Protein AF-A0A6I0PAZ2-F1 (afdb_monomer_lite)

pLDDT: mean 85.1, std 13.45, range [37.38, 95.0]

Secondary structure (DSSP, 8-state):
------HHHHHHHHHHHHHHHHHHTTTTSSPPPHHHHHHHHHHHHHHHHHHTT---SSHHHHHHHHHHHHHHHHH-S--

Sequence (79 aa):
MGTFNNSIQEKIEKLQKTVDTLLHMGENMDCICVDDLSLLNKEIHEQINDLYPYHGKTAEQEAALCLSLLMGYSVSMYA

Structure (mmCIF, N/CA/C/O backbone):
data_AF-A0A6I0PAZ2-F1
#
_entry.id   AF-A0A6I0PAZ2-F1
#
loop_
_atom_site.group_PDB
_atom_site.id
_atom_site.type_symbol
_atom_site.label_atom_id
_atom_site.label_alt_id
_atom_site.label_comp_id
_atom_site.label_asym_id
_atom_site.label_entity_id
_atom_site.label_seq_id
_atom_site.pdbx_PDB_ins_code
_atom_site.Cartn_x
_atom_site.Cartn_y
_atom_site.Cartn_z
_atom_site.occupancy
_atom_site.B_iso_or_equiv
_atom_site.auth_seq_id
_atom_site.auth_comp_id
_atom_site.auth_asym_id
_atom_site.auth_atom_id
_atom_site.pdbx_PDB_model_num
ATOM 1 N N . MET A 1 1 ? 0.633 16.010 23.307 1.00 37.38 1 MET A N 1
ATOM 2 C CA . MET A 1 1 ? -0.233 15.671 22.157 1.00 37.38 1 MET A CA 1
ATOM 3 C C . MET A 1 1 ? 0.690 15.021 21.140 1.00 37.38 1 MET A C 1
ATOM 5 O O . MET A 1 1 ? 1.542 15.720 20.636 1.00 37.38 1 MET A O 1
ATOM 9 N N . GLY A 1 2 ? 0.776 13.718 20.921 1.00 49.47 2 GLY A N 1
ATOM 10 C CA . GLY A 1 2 ? -0.174 12.630 21.073 1.00 49.47 2 GLY A CA 1
ATOM 11 C C . GLY A 1 2 ? -0.131 11.876 19.747 1.00 49.47 2 GLY A C 1
ATOM 12 O O . GLY A 1 2 ? -0.997 12.102 18.920 1.00 49.47 2 GLY A O 1
ATOM 13 N N . THR A 1 3 ? 0.892 11.055 19.511 1.00 42.81 3 THR A N 1
ATOM 14 C CA . THR A 1 3 ? 0.948 10.172 18.338 1.00 42.81 3 THR A CA 1
ATOM 15 C C . THR A 1 3 ? 1.445 8.811 18.794 1.00 42.81 3 THR A C 1
ATOM 17 O O . THR A 1 3 ? 2.626 8.482 18.741 1.00 42.81 3 THR A O 1
ATOM 20 N N . PHE A 1 4 ? 0.513 8.014 19.314 1.00 43.47 4 PHE A N 1
ATOM 21 C CA . PHE A 1 4 ? 0.673 6.571 19.255 1.00 43.47 4 PHE A CA 1
ATOM 22 C C . PHE A 1 4 ? 0.690 6.217 17.771 1.00 43.47 4 PHE A C 1
ATOM 24 O O . PHE A 1 4 ? -0.355 6.272 17.123 1.00 43.47 4 PHE A O 1
ATOM 31 N N . ASN A 1 5 ? 1.871 5.916 17.234 1.00 51.03 5 ASN A N 1
ATOM 32 C CA . ASN A 1 5 ? 2.004 5.286 15.930 1.00 51.03 5 ASN A CA 1
ATOM 33 C C . ASN A 1 5 ? 1.167 4.006 15.947 1.00 51.03 5 ASN A C 1
ATOM 35 O O . ASN A 1 5 ? 1.502 3.006 16.582 1.00 51.03 5 ASN A O 1
ATOM 39 N N . ASN A 1 6 ? 0.000 4.080 15.325 1.00 65.50 6 ASN A N 1
ATOM 40 C CA . ASN A 1 6 ? -0.861 2.938 15.112 1.00 65.50 6 ASN A CA 1
ATOM 41 C C . ASN A 1 6 ? -0.272 2.228 13.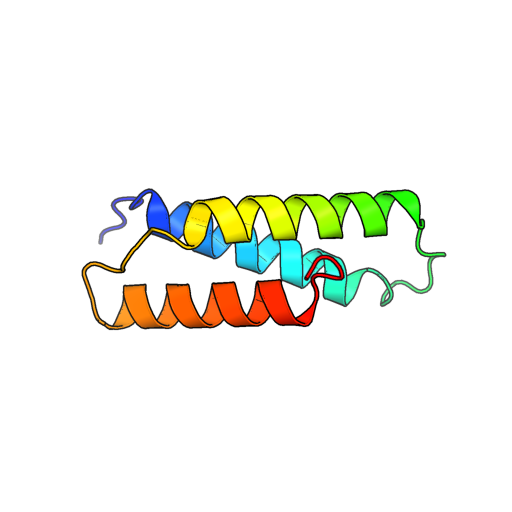888 1.00 65.50 6 ASN A C 1
ATOM 43 O O . ASN A 1 6 ? -0.134 2.866 12.849 1.00 65.50 6 ASN A O 1
ATOM 47 N N . SER A 1 7 ? 0.098 0.949 14.002 1.00 81.94 7 SER A N 1
ATOM 48 C CA . SER A 1 7 ? 0.798 0.195 12.939 1.00 81.94 7 SER A CA 1
ATOM 49 C C . SER A 1 7 ? 0.139 0.320 11.553 1.00 81.94 7 SER A C 1
ATOM 51 O O . SER A 1 7 ? 0.825 0.316 10.536 1.00 81.94 7 SER A O 1
ATOM 53 N N . ILE A 1 8 ? -1.185 0.498 11.503 1.00 87.75 8 ILE A N 1
ATOM 54 C CA . ILE A 1 8 ? -1.937 0.740 10.265 1.00 87.75 8 ILE A CA 1
ATOM 55 C C . ILE A 1 8 ? -1.704 2.144 9.670 1.00 87.75 8 ILE A C 1
ATOM 57 O O . ILE A 1 8 ? -1.609 2.276 8.458 1.00 87.75 8 ILE A O 1
ATOM 61 N N . GLN A 1 9 ? -1.566 3.186 10.496 1.00 88.31 9 GLN A N 1
ATOM 62 C CA . GLN A 1 9 ? -1.327 4.560 10.038 1.00 88.31 9 GLN A CA 1
ATOM 63 C C . GLN A 1 9 ? 0.047 4.679 9.371 1.00 88.31 9 GLN A C 1
ATOM 65 O O . GLN A 1 9 ? 0.168 5.289 8.316 1.00 88.31 9 GLN A O 1
ATOM 70 N N . GLU A 1 10 ? 1.063 4.022 9.937 1.00 90.75 10 GLU A N 1
ATOM 71 C CA . GLU A 1 10 ? 2.395 3.950 9.326 1.00 90.75 10 GLU A CA 1
ATOM 72 C C . GLU A 1 10 ? 2.350 3.261 7.955 1.00 90.75 10 GLU A C 1
ATOM 74 O O . GLU A 1 10 ? 2.984 3.723 7.009 1.00 90.75 10 GLU A O 1
ATOM 79 N N . LYS A 1 11 ? 1.563 2.182 7.824 1.00 92.19 11 LYS A N 1
ATOM 80 C CA . LYS A 1 11 ? 1.356 1.487 6.544 1.00 92.19 11 LYS A CA 1
ATOM 81 C C . LYS A 1 11 ? 0.643 2.388 5.524 1.00 92.19 11 LYS A C 1
ATOM 83 O O . LYS A 1 11 ? 1.090 2.473 4.385 1.00 92.19 11 LYS A O 1
ATOM 88 N N . ILE A 1 12 ? -0.410 3.101 5.934 1.00 93.44 12 ILE A N 1
ATOM 89 C CA . ILE A 1 12 ? -1.146 4.071 5.098 1.00 93.44 12 ILE A CA 1
ATOM 90 C C . ILE A 1 12 ? -0.195 5.147 4.562 1.00 93.44 12 ILE A C 1
ATOM 92 O O . ILE A 1 12 ? -0.175 5.402 3.360 1.00 93.44 12 ILE A O 1
ATOM 96 N N . GLU A 1 13 ? 0.606 5.756 5.438 1.00 93.56 13 GLU A N 1
ATOM 97 C CA . GLU A 1 13 ? 1.565 6.801 5.064 1.00 93.56 13 GLU 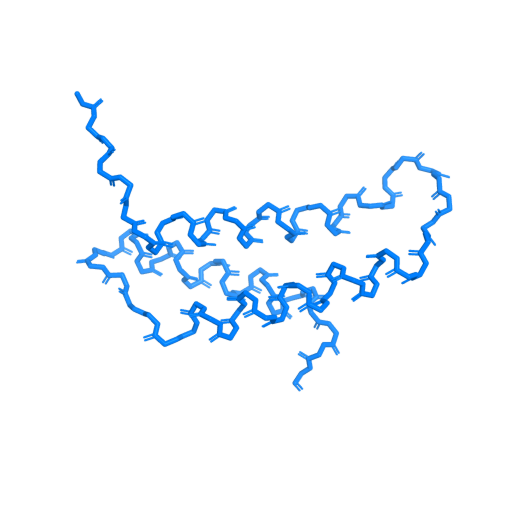A CA 1
ATOM 98 C C . GLU A 1 13 ? 2.675 6.266 4.157 1.00 93.56 13 GLU A C 1
ATOM 100 O O . GLU A 1 13 ? 3.118 6.967 3.244 1.00 93.56 13 GLU A O 1
ATOM 105 N N . LYS A 1 14 ? 3.121 5.023 4.380 1.00 94.81 14 LYS A N 1
ATOM 106 C CA . LYS A 1 14 ? 4.093 4.364 3.505 1.00 94.81 14 LYS A CA 1
ATOM 107 C C . LYS A 1 14 ? 3.528 4.202 2.091 1.00 94.81 14 LYS A C 1
ATOM 109 O O . LYS A 1 14 ? 4.186 4.627 1.144 1.00 94.81 14 LYS A O 1
ATOM 114 N N . LEU A 1 15 ? 2.305 3.681 1.961 1.00 94.44 15 LEU A N 1
ATOM 115 C CA . LEU A 1 15 ? 1.668 3.462 0.660 1.00 94.44 15 LEU A CA 1
ATOM 116 C C . LEU A 1 15 ? 1.491 4.776 -0.099 1.00 94.44 15 LEU A C 1
ATOM 118 O O . LEU A 1 15 ? 1.858 4.862 -1.269 1.00 94.44 15 LEU A O 1
ATOM 122 N N . GLN A 1 16 ? 1.008 5.818 0.578 1.00 94.06 16 GLN A N 1
ATOM 123 C CA . GLN A 1 16 ? 0.855 7.144 -0.025 1.00 94.06 16 GLN A CA 1
ATOM 124 C C . GLN A 1 16 ? 2.184 7.684 -0.562 1.00 94.06 16 GLN A C 1
ATOM 126 O O . GLN A 1 16 ? 2.225 8.162 -1.690 1.00 94.06 16 GLN A O 1
ATOM 131 N N . LYS A 1 17 ? 3.281 7.556 0.198 1.00 94.38 17 LYS A N 1
ATOM 132 C CA . LYS A 1 17 ? 4.615 8.002 -0.243 1.00 94.38 17 LYS A CA 1
ATOM 133 C C . LYS A 1 17 ? 5.136 7.214 -1.441 1.00 94.38 17 LYS A C 1
ATOM 135 O O . LYS A 1 17 ? 5.727 7.804 -2.344 1.00 94.38 17 LYS A O 1
ATOM 140 N N . THR A 1 18 ? 4.944 5.894 -1.465 1.00 93.50 18 THR A N 1
ATOM 141 C CA . THR A 1 18 ? 5.381 5.073 -2.604 1.00 93.50 18 THR A CA 1
ATOM 142 C C . THR A 1 18 ? 4.591 5.423 -3.870 1.00 93.50 18 THR A C 1
ATOM 144 O O . THR A 1 18 ? 5.193 5.574 -4.932 1.00 93.50 18 THR A O 1
ATOM 147 N N . VAL A 1 19 ? 3.273 5.632 -3.762 1.00 92.75 19 VAL A N 1
ATOM 148 C CA . VAL A 1 19 ? 2.434 6.093 -4.883 1.00 92.75 19 VAL A CA 1
ATOM 149 C C . VAL A 1 19 ? 2.869 7.475 -5.371 1.00 92.75 19 VAL A C 1
ATOM 151 O O . VAL A 1 19 ? 3.044 7.670 -6.570 1.00 92.75 19 VAL A O 1
ATOM 154 N N . ASP A 1 20 ? 3.093 8.414 -4.451 1.00 92.19 20 ASP A N 1
ATOM 155 C CA . ASP A 1 20 ? 3.556 9.768 -4.764 1.00 92.19 20 ASP A CA 1
ATOM 156 C C . ASP A 1 20 ? 4.891 9.752 -5.524 1.00 92.19 20 ASP A C 1
ATOM 158 O O . ASP A 1 20 ? 5.039 10.412 -6.551 1.00 92.19 20 ASP A O 1
ATOM 162 N N . THR A 1 21 ? 5.824 8.899 -5.093 1.00 90.69 21 THR A N 1
ATOM 163 C CA . THR A 1 21 ? 7.126 8.718 -5.754 1.00 90.69 21 THR A CA 1
ATOM 164 C C . THR A 1 21 ? 6.965 8.228 -7.193 1.00 90.69 21 THR A C 1
ATOM 166 O O . THR A 1 21 ? 7.636 8.728 -8.093 1.00 90.69 21 THR A O 1
ATOM 169 N N . LEU A 1 22 ? 6.062 7.271 -7.427 1.00 88.75 22 LEU A N 1
ATOM 170 C CA . LEU A 1 22 ? 5.788 6.751 -8.766 1.00 88.75 22 LEU A CA 1
ATOM 171 C C . LEU A 1 22 ? 5.158 7.818 -9.673 1.00 88.75 22 LEU A C 1
ATOM 173 O O . LEU A 1 22 ? 5.544 7.928 -10.835 1.00 88.75 22 LEU A O 1
ATOM 177 N N . LEU A 1 23 ? 4.230 8.625 -9.150 1.00 87.38 23 LEU A N 1
ATOM 178 C CA . LEU A 1 23 ? 3.574 9.694 -9.910 1.00 87.38 23 LEU A CA 1
ATOM 179 C C . LEU A 1 23 ? 4.553 10.794 -10.351 1.00 87.38 23 LEU A C 1
ATOM 181 O O . LEU A 1 23 ? 4.453 11.274 -11.479 1.00 87.38 23 LEU A O 1
ATOM 185 N N . HIS A 1 24 ? 5.522 11.150 -9.504 1.00 87.56 24 HIS A N 1
ATOM 186 C CA . HIS A 1 24 ? 6.480 12.230 -9.780 1.00 87.56 24 HIS A CA 1
ATOM 187 C C . HIS A 1 24 ? 7.758 11.751 -10.497 1.00 87.56 24 HIS A C 1
ATOM 189 O O . HIS A 1 24 ? 8.621 12.555 -10.852 1.00 87.56 24 HIS A O 1
ATOM 195 N N . MET A 1 25 ? 7.887 10.447 -10.771 1.00 81.75 25 MET A N 1
ATOM 196 C CA . MET A 1 25 ? 9.084 9.839 -11.369 1.00 81.75 25 MET A CA 1
ATOM 197 C C . MET A 1 25 ? 9.440 10.395 -12.763 1.00 81.75 25 MET A C 1
ATOM 199 O O . MET A 1 25 ? 10.590 10.310 -13.184 1.00 81.75 25 MET A O 1
ATOM 203 N N . GLY A 1 26 ? 8.473 10.985 -13.474 1.00 73.62 26 GLY A N 1
ATOM 204 C CA . GLY A 1 26 ? 8.662 11.588 -14.799 1.00 73.62 26 GLY A CA 1
ATOM 205 C C . GLY A 1 26 ? 8.834 13.108 -14.821 1.00 73.62 26 GLY A C 1
ATOM 206 O O . GLY A 1 26 ? 9.006 13.675 -15.898 1.00 73.62 26 GLY A O 1
ATOM 207 N N . GLU A 1 27 ? 8.775 13.790 -13.675 1.00 81.56 27 GLU A N 1
ATOM 208 C CA . GLU A 1 27 ? 8.778 15.261 -13.646 1.00 81.56 27 GLU A CA 1
ATOM 209 C C . GLU A 1 27 ? 10.167 15.875 -13.851 1.00 81.56 27 GLU A C 1
ATOM 211 O O . GLU A 1 27 ? 10.287 16.985 -14.369 1.00 81.56 27 GLU A O 1
ATOM 216 N N . ASN A 1 28 ? 11.231 15.143 -13.517 1.00 71.62 28 ASN A N 1
ATOM 217 C CA . ASN A 1 28 ? 12.600 15.666 -13.535 1.00 71.62 28 ASN A CA 1
ATOM 218 C C . ASN A 1 28 ? 13.282 15.635 -14.920 1.00 71.62 28 ASN A C 1
ATOM 220 O O . ASN A 1 28 ? 14.488 15.836 -14.996 1.00 71.62 28 ASN A O 1
ATOM 224 N N . MET A 1 29 ? 12.550 15.397 -16.020 1.00 61.00 29 MET A N 1
ATOM 225 C CA . MET A 1 29 ? 13.075 15.229 -17.397 1.00 61.00 29 MET A CA 1
ATOM 226 C C . MET A 1 29 ? 14.148 14.134 -17.594 1.00 61.00 29 MET A C 1
ATOM 228 O O . MET A 1 29 ? 14.598 13.923 -18.723 1.00 61.00 29 MET A O 1
ATOM 232 N N . ASP A 1 30 ? 14.524 13.403 -16.545 1.00 73.31 30 ASP A N 1
ATOM 233 C CA . ASP A 1 30 ? 15.407 12.245 -16.629 1.00 73.31 30 ASP A CA 1
ATOM 234 C C . ASP A 1 30 ? 14.688 11.049 -17.267 1.00 73.31 30 ASP A C 1
ATOM 236 O O . ASP A 1 30 ? 13.467 10.889 -17.166 1.00 73.31 30 ASP A O 1
ATOM 240 N N . CYS A 1 31 ? 15.443 10.185 -17.954 1.00 73.81 31 CYS A N 1
ATOM 241 C CA . CYS A 1 31 ? 14.864 8.968 -18.505 1.00 73.81 31 CYS A CA 1
ATOM 242 C C . CYS A 1 31 ? 14.364 8.069 -17.365 1.00 73.81 31 CYS A C 1
ATOM 244 O O . CYS A 1 31 ? 15.130 7.688 -16.479 1.00 73.81 31 CYS A O 1
ATOM 246 N N . ILE A 1 32 ? 13.085 7.697 -17.403 1.00 77.81 32 ILE A N 1
ATOM 247 C CA . ILE A 1 32 ? 12.520 6.765 -16.427 1.00 77.81 32 ILE A CA 1
ATOM 248 C C . ILE A 1 32 ? 13.122 5.383 -16.685 1.00 77.81 32 ILE A C 1
ATOM 250 O O . ILE A 1 32 ? 12.908 4.785 -17.743 1.00 77.81 32 ILE A O 1
ATOM 254 N N . CYS A 1 33 ? 13.868 4.868 -15.711 1.00 81.94 33 CYS A N 1
ATOM 255 C CA . CYS A 1 33 ? 14.312 3.485 -15.727 1.00 81.94 33 CYS A CA 1
ATOM 256 C C . CYS A 1 33 ? 13.093 2.571 -15.539 1.00 81.94 33 CYS A C 1
ATOM 258 O O . CYS A 1 33 ? 12.395 2.638 -14.526 1.00 81.94 33 CYS A O 1
ATOM 260 N N . VAL A 1 34 ? 12.822 1.719 -16.530 1.00 84.06 34 VAL A N 1
ATOM 261 C CA . VAL A 1 34 ? 11.677 0.793 -16.506 1.00 84.06 34 VAL A CA 1
ATOM 262 C C . VAL A 1 34 ? 11.778 -0.184 -15.331 1.00 84.06 34 VAL A C 1
ATOM 264 O O . VAL A 1 34 ? 10.753 -0.544 -14.751 1.00 84.06 34 VAL A O 1
ATOM 267 N N . ASP A 1 35 ? 12.995 -0.565 -14.937 1.00 87.69 35 ASP A N 1
ATOM 268 C CA . ASP A 1 35 ? 13.218 -1.454 -13.796 1.00 87.69 35 ASP A CA 1
ATOM 269 C C . ASP A 1 35 ? 12.772 -0.790 -12.485 1.00 87.69 35 ASP A C 1
ATOM 271 O O . ASP A 1 35 ? 12.019 -1.397 -11.721 1.00 87.69 35 ASP A O 1
ATOM 275 N N . ASP A 1 36 ? 13.127 0.479 -12.271 1.00 86.88 36 ASP A N 1
ATOM 276 C CA . ASP A 1 36 ? 12.722 1.251 -11.090 1.00 86.88 36 ASP A CA 1
ATOM 277 C C . ASP A 1 36 ? 11.195 1.457 -11.050 1.00 86.88 36 ASP A C 1
ATOM 279 O O . ASP A 1 36 ? 10.565 1.302 -10.001 1.00 86.88 36 ASP A O 1
ATOM 283 N N . LEU A 1 37 ? 10.569 1.710 -12.208 1.00 87.19 37 LEU A N 1
ATOM 284 C CA . LEU A 1 37 ? 9.109 1.796 -12.327 1.00 87.19 37 LEU A CA 1
ATOM 285 C C . LEU A 1 37 ? 8.437 0.463 -11.969 1.00 87.19 37 LEU A C 1
ATOM 287 O O . LEU A 1 37 ? 7.409 0.440 -11.285 1.00 87.19 37 LEU A O 1
ATOM 291 N N . SER A 1 38 ? 8.998 -0.652 -12.442 1.00 89.06 38 SER A N 1
ATOM 292 C CA . SER A 1 38 ? 8.477 -1.992 -12.168 1.00 89.06 38 SER A CA 1
ATOM 293 C C . SER A 1 38 ? 8.614 -2.367 -10.689 1.00 89.06 38 SER A C 1
ATOM 295 O O . SER A 1 38 ? 7.698 -2.966 -10.119 1.00 89.06 38 SER A O 1
ATOM 297 N N . LEU A 1 39 ? 9.714 -1.950 -10.052 1.00 90.81 39 LEU A N 1
ATOM 298 C CA . LEU A 1 39 ? 9.975 -2.156 -8.633 1.00 90.81 39 LEU A CA 1
ATOM 299 C C . LEU A 1 39 ? 8.974 -1.379 -7.774 1.00 90.81 39 LEU A C 1
ATOM 301 O O . LEU A 1 39 ? 8.350 -1.973 -6.896 1.00 90.81 39 LEU A O 1
ATOM 305 N N . LEU A 1 40 ? 8.757 -0.094 -8.073 1.00 91.62 40 LEU A N 1
ATOM 306 C CA . LEU A 1 40 ? 7.769 0.731 -7.372 1.00 91.62 40 LEU A CA 1
ATOM 307 C C . LEU A 1 40 ? 6.351 0.176 -7.534 1.00 91.62 40 LEU A C 1
ATOM 309 O O . LEU A 1 40 ? 5.618 0.066 -6.554 1.00 91.62 40 LEU A O 1
ATOM 313 N N . ASN A 1 41 ? 5.974 -0.244 -8.745 1.00 90.94 41 ASN A N 1
ATOM 314 C CA . ASN A 1 41 ? 4.677 -0.880 -8.995 1.00 90.94 41 ASN A CA 1
ATOM 315 C C . ASN A 1 41 ? 4.473 -2.141 -8.151 1.00 90.94 41 ASN A C 1
ATOM 317 O O . ASN A 1 41 ? 3.400 -2.343 -7.578 1.00 90.94 41 ASN A O 1
ATOM 321 N N . LYS A 1 42 ? 5.499 -2.996 -8.085 1.00 91.62 42 LYS A N 1
ATOM 322 C CA . LYS A 1 42 ? 5.455 -4.225 -7.296 1.00 91.62 42 LYS A CA 1
ATOM 323 C C . LYS A 1 42 ? 5.340 -3.919 -5.804 1.00 91.62 42 LYS A C 1
ATOM 325 O O . LYS A 1 42 ? 4.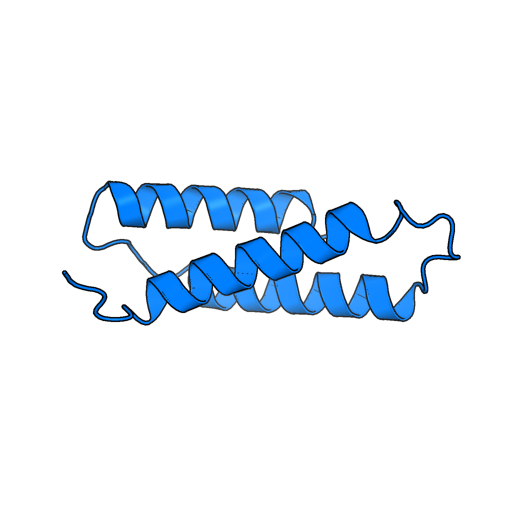507 -4.516 -5.130 1.00 91.62 42 LYS A O 1
ATOM 330 N N . GLU A 1 43 ? 6.126 -2.970 -5.303 1.00 94.44 43 GLU A N 1
ATOM 331 C CA . GLU A 1 43 ? 6.069 -2.569 -3.898 1.00 94.44 43 GLU A CA 1
ATOM 332 C C . GLU A 1 43 ? 4.694 -1.983 -3.531 1.00 94.44 43 GLU A C 1
ATOM 334 O O . GLU A 1 43 ? 4.146 -2.324 -2.484 1.00 94.44 43 GLU A O 1
ATOM 339 N N . ILE A 1 44 ? 4.091 -1.165 -4.400 1.00 94.25 44 ILE A N 1
ATOM 340 C CA . ILE A 1 44 ? 2.726 -0.651 -4.206 1.00 94.25 44 ILE A CA 1
ATOM 341 C C . ILE A 1 44 ? 1.722 -1.803 -4.122 1.00 94.25 44 ILE A C 1
ATOM 343 O O . ILE A 1 44 ? 0.901 -1.825 -3.210 1.00 94.25 44 ILE A O 1
ATOM 347 N N . HIS A 1 45 ? 1.808 -2.784 -5.023 1.00 93.75 45 HIS A N 1
ATOM 348 C CA . HIS A 1 45 ? 0.912 -3.942 -5.020 1.00 93.75 45 HIS A CA 1
ATOM 349 C C . HIS A 1 45 ? 1.036 -4.775 -3.730 1.00 93.75 45 HIS A C 1
ATOM 351 O O . HIS A 1 45 ? 0.034 -5.149 -3.122 1.00 93.75 45 HIS A O 1
ATOM 357 N N . GLU A 1 46 ? 2.260 -5.026 -3.261 1.00 94.31 46 GLU A N 1
ATOM 358 C CA . GLU A 1 46 ? 2.503 -5.730 -1.996 1.00 94.31 46 GLU A CA 1
ATOM 359 C C . GLU A 1 46 ? 1.950 -4.952 -0.792 1.00 94.31 46 GLU A C 1
ATOM 361 O O . GLU A 1 46 ? 1.308 -5.542 0.078 1.00 94.31 46 GLU A O 1
ATOM 366 N N . GLN A 1 47 ? 2.134 -3.628 -0.761 1.00 94.50 47 GLN A N 1
ATOM 367 C CA . GLN A 1 47 ? 1.596 -2.772 0.299 1.00 94.50 47 GLN A CA 1
ATOM 368 C C . GLN A 1 47 ? 0.063 -2.736 0.294 1.00 94.50 47 GLN A C 1
ATOM 370 O O . GLN A 1 47 ? -0.540 -2.823 1.359 1.00 94.50 47 GLN A O 1
ATOM 375 N N . ILE A 1 48 ? -0.581 -2.661 -0.876 1.00 94.12 48 ILE A N 1
ATOM 376 C CA . ILE A 1 48 ? -2.045 -2.753 -0.995 1.00 94.12 48 ILE A CA 1
ATOM 377 C C . ILE A 1 48 ? -2.542 -4.070 -0.401 1.00 94.12 48 ILE A C 1
ATOM 379 O O . ILE A 1 48 ? -3.448 -4.051 0.426 1.00 94.12 48 ILE A O 1
ATOM 383 N N . ASN A 1 49 ? -1.940 -5.199 -0.783 1.00 92.44 49 ASN A N 1
ATOM 384 C CA . ASN A 1 49 ? -2.348 -6.520 -0.300 1.00 92.44 49 ASN A CA 1
ATOM 385 C C . ASN A 1 49 ? -2.145 -6.689 1.210 1.00 92.44 49 ASN A C 1
ATOM 387 O O . ASN A 1 49 ? -2.944 -7.350 1.869 1.00 92.44 49 ASN A O 1
ATOM 391 N N . ASP A 1 50 ? -1.093 -6.087 1.763 1.00 93.12 50 ASP A N 1
ATOM 392 C CA . ASP A 1 50 ? -0.853 -6.044 3.203 1.00 93.12 50 ASP A CA 1
ATOM 393 C C . ASP A 1 50 ? -1.874 -5.145 3.923 1.00 93.12 50 ASP A C 1
ATOM 395 O O . ASP A 1 50 ? -2.355 -5.511 4.989 1.00 93.12 50 ASP A O 1
ATOM 399 N N . LEU A 1 51 ? -2.268 -4.006 3.340 1.00 91.94 51 LEU A N 1
ATOM 400 C CA . LEU A 1 51 ? -3.240 -3.071 3.924 1.00 91.94 51 LEU A CA 1
ATOM 401 C C . LEU A 1 51 ? -4.707 -3.498 3.771 1.00 91.94 51 LEU A C 1
ATOM 403 O O . LEU A 1 51 ? -5.522 -3.159 4.626 1.00 91.94 51 LEU A O 1
ATOM 407 N N . TYR A 1 52 ? -5.048 -4.229 2.712 1.00 91.81 52 TYR A N 1
ATOM 408 C CA . TYR A 1 52 ? -6.424 -4.576 2.345 1.00 91.81 52 TYR A CA 1
ATOM 409 C C . TYR A 1 52 ? -7.245 -5.275 3.450 1.00 91.81 52 TYR A C 1
ATOM 411 O O . TYR A 1 52 ? -8.425 -4.958 3.584 1.00 91.81 52 TYR A O 1
ATOM 419 N N . PRO A 1 53 ? -6.682 -6.187 4.271 1.00 93.00 53 PRO A N 1
ATOM 420 C CA . PRO A 1 53 ? -7.439 -6.860 5.329 1.00 93.00 53 PRO A CA 1
ATOM 421 C C . PRO A 1 53 ? -7.711 -5.989 6.562 1.00 93.00 53 PRO A C 1
ATOM 423 O O . PRO A 1 53 ? -8.423 -6.425 7.470 1.00 93.00 53 PRO A O 1
ATOM 426 N N . TYR A 1 54 ? -7.084 -4.816 6.666 1.00 91.25 54 TYR A N 1
ATOM 427 C CA . TYR A 1 54 ? -7.231 -3.960 7.835 1.00 91.25 54 TYR A CA 1
ATOM 428 C C . TYR A 1 54 ? -8.505 -3.112 7.763 1.00 91.25 54 TYR A C 1
ATOM 430 O O . TYR A 1 54 ? -9.024 -2.817 6.695 1.00 91.25 54 TYR A O 1
ATOM 438 N N . HIS A 1 55 ? -8.964 -2.672 8.935 1.00 91.19 55 HIS A N 1
ATOM 439 C CA . HIS A 1 55 ? -10.005 -1.660 9.083 1.00 91.19 55 HIS A CA 1
ATOM 440 C C . HIS A 1 55 ? -9.550 -0.607 10.094 1.00 91.19 55 HIS A C 1
ATOM 442 O O . HIS A 1 55 ? -8.906 -0.915 11.105 1.00 91.19 55 HIS A O 1
ATOM 448 N N . GLY A 1 56 ? -9.881 0.646 9.816 1.00 87.62 56 GLY A N 1
ATOM 449 C CA . GLY A 1 56 ? -9.672 1.777 10.695 1.00 87.62 56 GLY A CA 1
ATOM 450 C C . GLY A 1 56 ? -10.522 1.672 11.957 1.00 87.62 56 GLY A C 1
ATOM 451 O O . GLY A 1 56 ? -11.685 1.278 11.942 1.00 87.62 56 GLY A O 1
ATOM 452 N N . LYS A 1 57 ? -9.934 2.057 13.092 1.00 88.94 57 LYS A N 1
ATOM 453 C CA . LYS A 1 57 ? -10.646 2.112 14.380 1.00 88.94 57 LYS A CA 1
ATOM 454 C C . LYS A 1 57 ? -11.559 3.335 14.492 1.00 88.94 57 LYS A C 1
ATOM 456 O O . LYS A 1 57 ? -12.445 3.357 15.342 1.00 88.94 57 LYS A O 1
ATOM 461 N N . THR A 1 58 ? -11.310 4.356 13.675 1.00 91.31 58 THR A N 1
ATOM 462 C CA . THR A 1 58 ? -12.101 5.588 13.589 1.00 91.31 58 THR A CA 1
ATOM 463 C C . THR A 1 58 ? -12.505 5.838 12.142 1.00 91.31 58 THR A C 1
ATOM 465 O O . THR A 1 58 ? -11.885 5.301 11.222 1.00 91.31 58 THR A O 1
ATOM 468 N N . ALA A 1 59 ? -13.523 6.675 11.936 1.00 92.31 59 ALA A N 1
ATOM 469 C CA . ALA A 1 59 ? -13.975 7.046 10.599 1.00 92.31 59 ALA A CA 1
ATOM 470 C C . ALA A 1 59 ? -12.865 7.734 9.787 1.00 92.31 59 ALA A C 1
ATOM 472 O O . ALA A 1 59 ? -12.734 7.491 8.594 1.00 92.31 59 ALA A O 1
ATOM 473 N N . GLU A 1 60 ? -12.029 8.545 10.436 1.00 91.56 60 GLU A N 1
ATOM 474 C CA . GLU A 1 60 ? -10.889 9.212 9.806 1.00 91.56 60 GLU A CA 1
ATOM 475 C C . GLU A 1 60 ? -9.834 8.202 9.356 1.00 91.56 60 GLU A C 1
ATOM 477 O O . GLU A 1 60 ? -9.304 8.313 8.253 1.00 91.56 60 GLU A O 1
ATOM 482 N N . GLN A 1 61 ? -9.548 7.198 10.190 1.00 89.62 61 GLN A N 1
ATOM 483 C CA . GLN A 1 61 ? -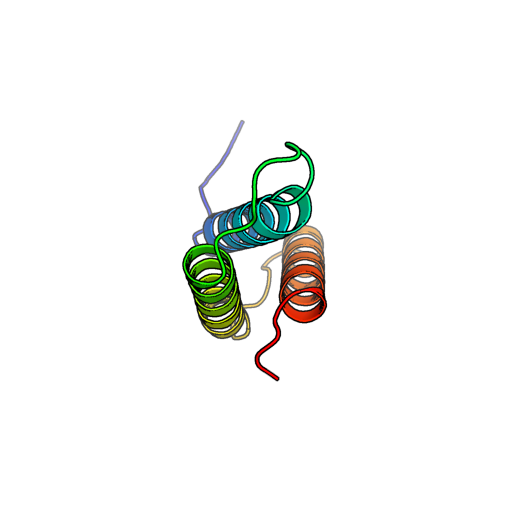8.582 6.159 9.853 1.00 89.62 61 GLN A CA 1
ATOM 484 C C . GLN A 1 61 ? -9.095 5.250 8.729 1.00 89.62 61 GLN A C 1
ATOM 486 O O . GLN A 1 61 ? -8.317 4.879 7.856 1.00 89.62 61 GLN A O 1
ATOM 491 N N . GLU A 1 62 ? -10.390 4.925 8.722 1.00 92.69 62 GLU A N 1
ATOM 492 C CA . GLU A 1 62 ? -11.021 4.170 7.632 1.00 92.69 62 GLU A CA 1
ATOM 493 C C . GLU A 1 62 ? -11.019 4.981 6.330 1.00 92.69 62 GLU A C 1
ATOM 495 O O . GLU A 1 62 ? -10.635 4.472 5.283 1.00 92.69 62 GLU A O 1
ATOM 500 N N . ALA A 1 63 ? -11.357 6.273 6.385 1.00 94.31 63 ALA A N 1
ATOM 501 C CA . ALA A 1 63 ? -11.310 7.146 5.216 1.00 94.31 63 ALA A CA 1
ATOM 502 C C . ALA A 1 63 ? -9.887 7.266 4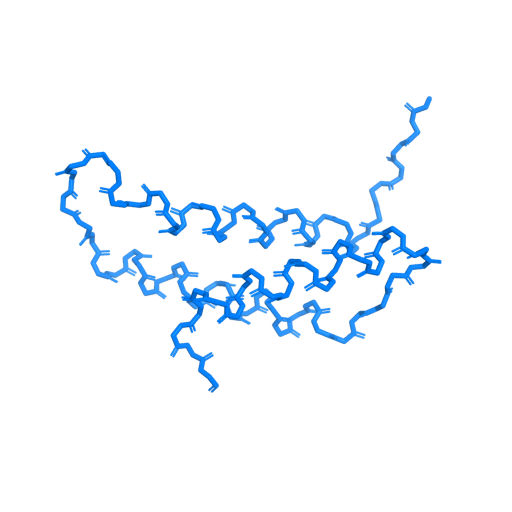.645 1.00 94.31 63 ALA A C 1
ATOM 504 O O . ALA A 1 63 ? -9.705 7.181 3.430 1.00 94.31 63 ALA A O 1
ATOM 505 N N . ALA A 1 64 ? -8.877 7.415 5.511 1.00 93.12 64 ALA A N 1
ATOM 506 C CA . ALA A 1 64 ? -7.474 7.435 5.107 1.00 93.12 64 ALA A CA 1
ATOM 507 C C . ALA A 1 64 ? -7.045 6.103 4.474 1.00 93.12 64 ALA A C 1
ATOM 509 O O . ALA A 1 64 ? -6.365 6.106 3.450 1.00 93.12 64 ALA A O 1
ATOM 510 N N . LEU A 1 65 ? -7.483 4.974 5.040 1.00 93.62 65 LEU A N 1
ATOM 511 C CA . LEU A 1 65 ? -7.235 3.645 4.489 1.00 93.62 65 LEU A CA 1
ATOM 512 C C . LEU A 1 65 ? -7.847 3.491 3.090 1.00 93.62 65 LEU A C 1
ATOM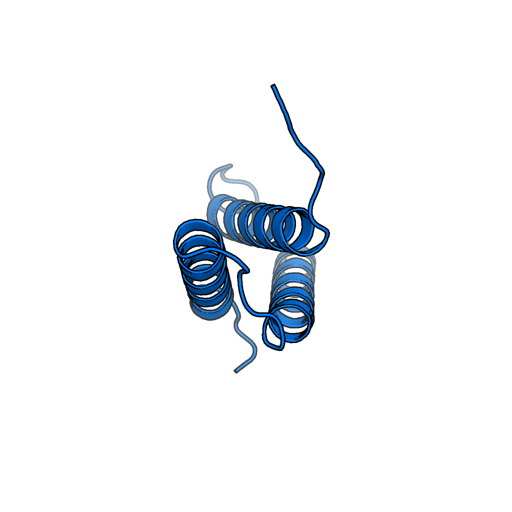 514 O O . LEU A 1 65 ? -7.139 3.124 2.153 1.00 93.62 65 LEU A O 1
ATOM 518 N N . CYS A 1 66 ? -9.134 3.813 2.928 1.00 95.00 66 CYS A N 1
ATOM 519 C CA . CYS A 1 66 ? -9.821 3.733 1.640 1.00 95.00 66 CYS A CA 1
ATOM 520 C C . CYS A 1 66 ? -9.163 4.627 0.586 1.00 95.00 66 CYS A C 1
ATOM 522 O O . CYS A 1 66 ? -8.975 4.196 -0.552 1.00 95.00 66 CYS A O 1
ATOM 524 N N . LEU A 1 67 ? -8.793 5.856 0.960 1.00 94.56 67 LEU A N 1
ATOM 525 C CA . LEU A 1 67 ? -8.108 6.780 0.063 1.00 94.56 67 LEU A CA 1
ATOM 526 C C . LEU A 1 67 ? -6.751 6.219 -0.381 1.00 94.56 67 LEU A C 1
ATOM 528 O O . LEU A 1 67 ? -6.464 6.214 -1.575 1.00 94.56 67 LEU A O 1
ATOM 532 N N . SER A 1 68 ? -5.945 5.694 0.547 1.00 93.31 68 SER A N 1
ATOM 533 C CA . SER A 1 68 ? -4.644 5.098 0.220 1.00 93.31 68 SER A CA 1
ATOM 534 C C . SER A 1 68 ? -4.762 3.878 -0.684 1.00 93.31 68 SER A C 1
ATOM 536 O O . SER A 1 68 ? -3.988 3.746 -1.628 1.00 93.31 68 SER A O 1
ATOM 538 N N . LEU A 1 69 ? -5.738 3.003 -0.434 1.00 94.25 69 LEU A N 1
ATOM 539 C CA . LEU A 1 69 ? -5.994 1.849 -1.295 1.00 94.25 69 LEU A CA 1
ATOM 540 C C . LEU A 1 69 ? -6.406 2.295 -2.703 1.00 94.25 69 LEU A C 1
ATOM 542 O O . LEU A 1 69 ? -5.862 1.788 -3.679 1.00 94.25 69 LEU A O 1
ATOM 546 N N . LEU A 1 70 ? -7.303 3.281 -2.821 1.00 94.12 70 LEU A N 1
ATOM 547 C CA . LEU A 1 70 ? -7.713 3.840 -4.113 1.00 94.12 70 LEU A CA 1
ATOM 548 C C . LEU A 1 70 ? -6.525 4.434 -4.884 1.00 94.12 70 LEU A C 1
ATOM 550 O O . LEU A 1 70 ? -6.392 4.191 -6.081 1.00 94.12 70 LEU A O 1
ATOM 554 N N . MET A 1 71 ? -5.656 5.180 -4.198 1.00 92.19 71 MET A N 1
ATOM 555 C CA . MET A 1 71 ? -4.424 5.728 -4.772 1.00 92.19 71 MET A CA 1
ATOM 556 C C . MET A 1 71 ? -3.454 4.631 -5.220 1.00 92.19 71 MET A C 1
ATOM 558 O O . MET A 1 71 ? -2.836 4.747 -6.270 1.00 92.19 71 MET A O 1
ATOM 562 N N . GLY A 1 72 ? -3.320 3.554 -4.445 1.00 91.75 72 GLY A N 1
ATOM 563 C CA . GLY A 1 72 ? -2.492 2.414 -4.822 1.00 91.75 72 GLY A CA 1
ATOM 564 C C . GLY A 1 72 ? -3.012 1.713 -6.079 1.00 91.75 72 GLY A C 1
ATOM 565 O O . GLY A 1 72 ? -2.252 1.473 -7.016 1.00 91.75 72 GLY A O 1
ATOM 566 N N . TYR A 1 73 ? -4.313 1.417 -6.127 1.00 90.81 73 TYR A N 1
ATOM 567 C CA . TYR A 1 73 ? -4.931 0.746 -7.273 1.00 90.81 73 TYR A CA 1
ATOM 568 C C . TYR A 1 73 ? -4.942 1.602 -8.544 1.00 90.81 73 TYR A C 1
ATOM 570 O O . TYR A 1 73 ? -4.924 1.043 -9.635 1.00 90.81 73 TYR A O 1
ATOM 578 N N . SER A 1 74 ? -4.958 2.936 -8.441 1.00 88.38 74 SER A N 1
ATOM 579 C CA . SER A 1 74 ? -4.963 3.803 -9.627 1.00 88.38 74 SER A CA 1
ATOM 580 C C . SER A 1 74 ? -3.639 3.798 -10.391 1.00 88.38 74 SER A C 1
ATOM 582 O O . SER A 1 74 ? -3.631 4.097 -11.585 1.00 88.38 74 SER A O 1
ATOM 584 N N . VAL A 1 75 ? -2.536 3.457 -9.718 1.00 84.31 75 VAL A N 1
ATOM 585 C CA . VAL A 1 75 ? -1.195 3.419 -10.315 1.00 84.31 75 VAL A CA 1
ATOM 586 C C . VAL A 1 75 ? -0.644 2.009 -10.488 1.00 84.31 75 VAL A C 1
ATOM 588 O O . VAL A 1 75 ? 0.292 1.823 -11.263 1.00 84.31 75 VAL A O 1
ATOM 591 N N . SER A 1 76 ? -1.195 1.019 -9.780 1.00 81.00 76 SER A N 1
ATOM 592 C CA . SER A 1 76 ? -0.738 -0.362 -9.892 1.00 81.00 76 SER A CA 1
ATOM 593 C C . SER A 1 76 ? -1.127 -0.952 -11.245 1.00 81.00 76 SER A C 1
ATOM 595 O O . SER A 1 76 ? -2.301 -1.037 -11.596 1.00 81.00 76 SER A O 1
ATOM 597 N N . MET A 1 77 ? -0.128 -1.413 -11.997 1.00 76.62 77 MET A N 1
ATOM 598 C CA . MET A 1 77 ? -0.347 -2.171 -13.235 1.00 76.62 77 MET A CA 1
ATOM 599 C C . MET A 1 77 ? -0.698 -3.650 -12.989 1.00 76.62 77 MET A C 1
ATOM 601 O O . MET A 1 77 ? -1.014 -4.370 -13.937 1.00 76.62 77 MET A O 1
ATOM 605 N N . TYR A 1 78 ? -0.629 -4.113 -11.737 1.00 63.47 78 TYR A N 1
ATOM 606 C CA . TYR A 1 78 ? -0.983 -5.472 -11.334 1.00 63.47 78 TYR A CA 1
ATOM 607 C C . TYR A 1 78 ? -2.432 -5.480 -10.826 1.00 63.47 78 TYR A C 1
ATOM 609 O O . TYR A 1 78 ? -2.702 -4.989 -9.728 1.00 63.47 78 TYR A O 1
ATOM 617 N N . ALA A 1 79 ? -3.344 -6.004 -11.654 1.00 53.38 79 ALA A N 1
ATOM 618 C CA . ALA A 1 79 ? -4.767 -6.181 -11.351 1.00 53.38 79 ALA A CA 1
ATOM 619 C C . ALA A 1 79 ? -5.059 -7.551 -10.727 1.00 53.38 79 ALA A C 1
ATOM 621 O O . ALA A 1 79 ? -4.447 -8.546 -11.185 1.00 53.38 79 ALA A O 1
#

Radius of gyration: 13.81 Å; chains: 1; bounding box: 29×22×41 Å

InterPro domains:
  IPR010570 UpxZ family [PF06603] (12-78)
  IPR038533 UpxZ superfamily [G3DSA:1.25.40.810] (4-79)

Organism: Bacteroides thetaiotaomicron (NCBI:txid818)

Foldseek 3Di:
DDDPPDVLVVLLVVLVVLLVCLVCQPVVVDDRDVVVNVVSLVVLVVSLVVLVVDADPDPVSNVSSVVSNVSSVVSRPPD